Protein AF-A0A2E6ABT2-F1 (afdb_monomer)

Nearest PDB structures (foldseek):
  5a76-assembly1_E  TM=3.997E-01  e=3.853E+00  Human gammaherpesvirus 8
  5a76-assembly2_D  TM=4.437E-01  e=5.824E+00  Human gammaherpesvirus 8
  1mhm-assembly1_A  TM=4.937E-01  e=6.178E+00  Solanum tuberosum
  6oyw-assembly1_C  TM=3.235E-01  e=6.952E+00  Homo sapiens

Radius of gyration: 20.0 Å; Cα contacts (8 Å, |Δi|>4): 114; chains: 1; bounding box: 34×40×54 Å

Mean predicted aligned error: 10.82 Å

pLDDT: mean 81.74, std 13.5, range [53.47, 95.69]

Foldseek 3Di:
DPVVVVVVVVVVVVVVVPDDDPVQWDWDDDPQKIKIKGLDPVVVVVVCCVVQVNAKDWPDWDWADDPPDRIMIITMIGRPHD

Solvent-accessible surface area (backbone atoms only — not comparable to full-atom values): 4866 Å² total; per-residue (Å²): 140,64,68,64,61,56,51,52,54,53,54,55,53,58,61,66,70,69,76,78,80,82,68,73,55,47,79,48,76,57,90,74,42,32,35,31,39,16,68,44,61,65,59,42,52,53,51,49,33,72,72,29,76,70,35,65,47,79,77,45,79,49,78,45,82,45,98,89,49,79,43,35,26,37,40,30,32,32,52,75,78,119

Sequence (82 aa):
MKNYRVLYIFIFCALLSACSSDNKYKLLAANDNMTCISEFKETCIEIINNKCNHSSNILREENFEYIFQPNKYIISFVCINK

Structure (mmCIF, N/CA/C/O backbone):
data_AF-A0A2E6ABT2-F1
#
_entry.id   AF-A0A2E6ABT2-F1
#
loop_
_atom_site.group_PDB
_atom_site.id
_atom_site.type_symbol
_atom_site.label_atom_id
_atom_site.label_alt_id
_atom_site.label_comp_id
_atom_site.label_asym_id
_atom_site.label_entity_id
_atom_site.label_seq_id
_atom_site.pdbx_PDB_ins_code
_atom_site.Cartn_x
_atom_site.Cartn_y
_atom_site.Cartn_z
_atom_site.occupancy
_atom_site.B_iso_or_equiv
_atom_site.auth_seq_id
_atom_site.auth_comp_id
_atom_site.auth_asym_id
_atom_site.auth_atom_id
_atom_site.pdbx_PDB_model_num
ATOM 1 N N . MET A 1 1 ? 7.489 -32.786 40.099 1.00 53.47 1 MET A N 1
ATOM 2 C CA . MET A 1 1 ? 6.484 -31.720 39.898 1.00 53.47 1 MET A CA 1
ATOM 3 C C . MET A 1 1 ? 7.010 -30.344 39.451 1.00 53.47 1 MET A C 1
ATOM 5 O O . MET A 1 1 ? 6.358 -29.341 39.705 1.00 53.47 1 MET A O 1
ATOM 9 N N . LYS A 1 2 ? 8.156 -30.254 38.752 1.00 54.50 2 LYS A N 1
ATOM 10 C CA . LYS A 1 2 ? 8.741 -28.961 38.321 1.00 54.50 2 LYS A CA 1
ATOM 11 C C . LYS A 1 2 ? 8.668 -28.712 36.806 1.00 54.50 2 LYS A C 1
ATOM 13 O O . LYS A 1 2 ? 8.553 -27.564 36.393 1.00 54.50 2 LYS A O 1
ATOM 18 N N . ASN A 1 3 ? 8.626 -29.769 35.994 1.00 57.84 3 ASN A N 1
ATOM 19 C CA . ASN A 1 3 ? 8.728 -29.656 34.532 1.00 57.84 3 ASN A CA 1
ATOM 20 C C . ASN A 1 3 ? 7.445 -29.117 33.870 1.00 57.84 3 ASN A C 1
ATOM 22 O O . ASN A 1 3 ? 7.518 -28.430 32.859 1.00 57.84 3 ASN A O 1
ATOM 26 N N . TYR A 1 4 ? 6.274 -29.344 34.471 1.00 61.53 4 TYR A N 1
ATOM 27 C CA . TYR A 1 4 ? 4.989 -28.877 33.927 1.00 61.53 4 TYR A CA 1
ATOM 28 C C . TYR A 1 4 ? 4.775 -27.367 34.101 1.00 61.53 4 TYR A C 1
ATOM 30 O O . TYR A 1 4 ? 4.095 -26.759 33.282 1.00 61.53 4 TYR A O 1
ATOM 38 N N . ARG A 1 5 ? 5.388 -26.736 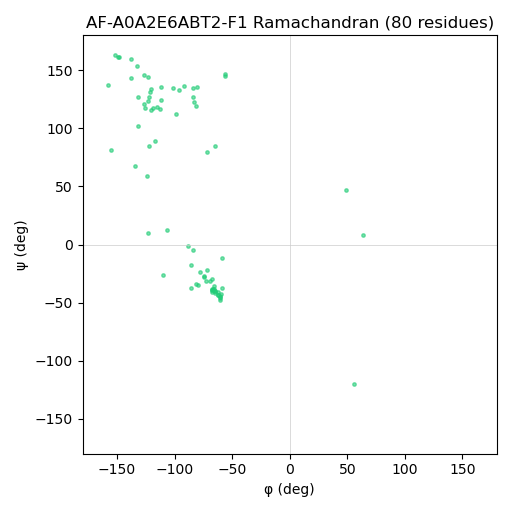35.119 1.00 61.59 5 ARG A N 1
ATOM 39 C CA . ARG A 1 5 ? 5.340 -25.268 35.278 1.00 61.59 5 ARG A CA 1
ATOM 40 C C . ARG A 1 5 ? 6.102 -24.565 34.155 1.00 61.59 5 ARG A C 1
ATOM 42 O O . ARG A 1 5 ? 5.626 -23.561 33.647 1.00 61.59 5 ARG A O 1
ATOM 49 N N . VAL A 1 6 ? 7.245 -25.117 33.746 1.00 64.75 6 VAL A N 1
ATOM 50 C CA . VAL A 1 6 ? 8.043 -24.583 32.629 1.00 64.75 6 VAL A CA 1
ATOM 51 C C . VAL A 1 6 ? 7.296 -24.754 31.304 1.00 64.75 6 VAL A C 1
ATOM 53 O O . VAL A 1 6 ? 7.246 -23.825 30.505 1.00 64.75 6 VAL A O 1
ATOM 56 N N . LEU A 1 7 ? 6.643 -25.905 31.113 1.00 64.44 7 LEU A N 1
ATOM 57 C CA . LEU A 1 7 ? 5.843 -26.185 29.919 1.00 64.44 7 LEU A CA 1
ATOM 58 C C . LEU A 1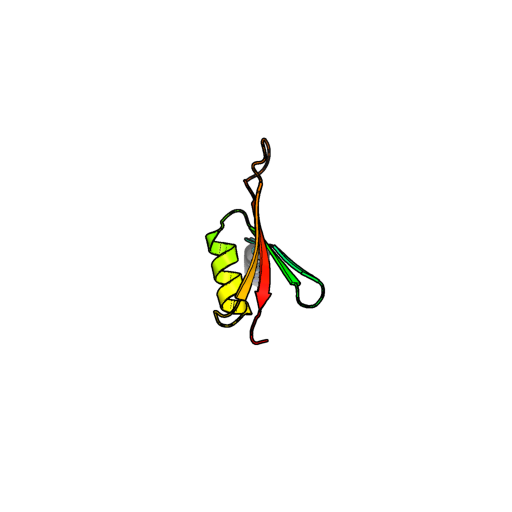 7 ? 4.655 -25.216 29.774 1.00 64.44 7 LEU A C 1
ATOM 60 O O . LEU A 1 7 ? 4.387 -24.722 28.683 1.00 64.44 7 LEU A O 1
ATOM 64 N N . TYR A 1 8 ? 3.982 -24.896 30.885 1.00 67.88 8 TYR A N 1
ATOM 65 C CA . TYR A 1 8 ? 2.843 -23.974 30.897 1.00 67.88 8 TYR A CA 1
ATOM 66 C C . TYR A 1 8 ? 3.246 -22.538 30.527 1.00 67.88 8 TYR A C 1
ATOM 68 O O . TYR A 1 8 ? 2.537 -21.868 29.781 1.00 67.88 8 TYR A O 1
ATOM 76 N N . ILE A 1 9 ? 4.416 -22.082 30.990 1.00 69.81 9 ILE A N 1
ATOM 77 C CA . ILE A 1 9 ? 4.969 -20.763 30.641 1.00 69.81 9 ILE A CA 1
ATOM 78 C C . ILE A 1 9 ? 5.292 -20.690 29.142 1.00 69.81 9 ILE A C 1
ATOM 80 O O . ILE A 1 9 ? 5.004 -19.686 28.495 1.00 69.81 9 ILE A O 1
ATOM 84 N N . PHE A 1 10 ? 5.834 -21.769 28.571 1.00 66.62 10 PHE A N 1
ATOM 85 C CA . PHE A 1 10 ? 6.178 -21.826 27.149 1.00 66.62 10 PHE A CA 1
ATOM 86 C C . PHE A 1 10 ? 4.943 -21.740 26.238 1.00 66.62 10 PHE A C 1
ATOM 88 O O . PHE A 1 10 ? 4.953 -21.009 25.249 1.00 66.62 10 PHE A O 1
ATOM 95 N N . ILE A 1 11 ? 3.857 -22.432 26.601 1.00 71.00 11 ILE A N 1
ATOM 96 C CA . ILE A 1 11 ? 2.584 -22.396 25.863 1.00 71.00 11 ILE A CA 1
ATOM 97 C C . ILE A 1 11 ? 1.954 -20.996 25.925 1.00 71.00 11 ILE A C 1
ATOM 99 O O . ILE A 1 11 ? 1.453 -20.501 24.918 1.00 71.00 11 ILE A O 1
ATOM 103 N N . PHE A 1 12 ? 2.024 -20.326 27.079 1.00 69.94 12 PHE A N 1
ATOM 104 C CA . PHE A 1 12 ? 1.456 -18.985 27.246 1.00 69.94 12 PHE A CA 1
ATOM 105 C C . PHE A 1 12 ? 2.205 -17.922 26.424 1.00 69.94 12 PHE A C 1
ATOM 107 O O . PHE A 1 12 ? 1.575 -17.069 25.803 1.00 69.94 12 PHE A O 1
ATOM 114 N N . CYS A 1 13 ? 3.538 -18.002 26.348 1.00 64.81 13 CYS A N 1
ATOM 115 C CA . CYS A 1 13 ? 4.333 -17.101 25.508 1.00 64.81 13 CYS A CA 1
ATOM 116 C C . CYS A 1 13 ? 4.082 -17.311 24.007 1.00 64.81 13 CYS A C 1
ATOM 118 O O . CYS A 1 13 ? 3.999 -16.335 23.266 1.00 64.81 13 CYS A O 1
ATOM 120 N N . ALA A 1 14 ? 3.914 -18.560 23.560 1.00 65.81 14 ALA A N 1
ATOM 121 C CA . ALA A 1 14 ? 3.648 -18.865 22.152 1.00 65.81 14 ALA A CA 1
ATOM 122 C C . ALA A 1 14 ? 2.265 -18.372 21.679 1.00 65.81 14 ALA A C 1
ATOM 124 O O . ALA A 1 14 ? 2.103 -18.008 20.516 1.00 65.81 14 ALA A O 1
ATOM 125 N N . LEU A 1 15 ? 1.273 -18.319 22.577 1.00 64.56 15 LEU A N 1
ATOM 126 C CA . LEU A 1 15 ? -0.057 -17.774 22.277 1.00 64.56 15 LEU A CA 1
ATOM 127 C C . LEU A 1 15 ? -0.050 -16.242 22.154 1.00 64.56 15 LEU A C 1
ATOM 129 O O . LEU A 1 15 ? -0.809 -15.692 21.360 1.00 64.56 15 LEU A O 1
ATOM 133 N N . LEU A 1 16 ? 0.822 -15.548 22.892 1.00 60.97 16 LEU A N 1
ATOM 134 C CA . LEU A 1 16 ? 0.941 -14.086 22.836 1.00 60.97 16 LEU A CA 1
ATOM 135 C C . LEU A 1 16 ? 1.720 -13.589 21.609 1.00 60.97 16 LEU A C 1
ATOM 137 O O . LEU A 1 16 ? 1.498 -12.464 21.171 1.00 60.97 16 LEU A O 1
ATOM 141 N N . SER A 1 17 ? 2.593 -14.410 21.016 1.00 61.34 17 SER A N 1
ATOM 142 C CA . SER A 1 17 ? 3.322 -14.045 19.792 1.00 61.34 17 SER A CA 1
ATOM 143 C C . SER A 1 17 ? 2.542 -14.305 18.497 1.00 61.34 17 SER A C 1
ATOM 145 O O . SER A 1 17 ? 3.026 -13.965 17.422 1.00 61.34 17 SER A O 1
ATOM 147 N N . ALA A 1 18 ? 1.354 -14.915 18.572 1.00 57.47 18 ALA A N 1
ATOM 148 C CA . ALA A 1 18 ? 0.585 -15.338 17.400 1.00 57.47 18 ALA A CA 1
ATOM 149 C C . ALA A 1 18 ? -0.375 -14.271 16.833 1.00 57.47 18 ALA A C 1
ATOM 151 O O . ALA A 1 18 ? -1.026 -14.528 15.823 1.00 57.47 18 ALA A O 1
ATOM 152 N N . CYS A 1 19 ? -0.471 -13.077 17.431 1.00 61.25 19 CYS A N 1
ATOM 153 C CA . CYS A 1 19 ? -1.364 -12.021 16.949 1.00 61.25 19 CYS A CA 1
ATOM 154 C C . CYS A 1 19 ? -0.585 -10.742 16.618 1.00 61.25 19 CYS A C 1
ATOM 156 O O . CYS A 1 19 ? -0.452 -9.837 17.436 1.00 61.25 19 CYS A O 1
ATOM 158 N N . SER A 1 20 ? -0.041 -10.676 15.406 1.00 58.28 20 SER A N 1
ATOM 159 C CA . SER A 1 20 ? 0.403 -9.417 14.808 1.00 58.28 20 SER A CA 1
ATOM 160 C C . SER A 1 20 ? 0.391 -9.550 13.289 1.00 58.28 20 SER A C 1
ATOM 162 O O . SER A 1 20 ? 1.401 -9.814 12.645 1.00 58.28 20 SER A O 1
ATOM 164 N N . SER A 1 21 ? -0.788 -9.386 12.700 1.00 55.78 21 SER A N 1
ATOM 165 C CA . SER A 1 21 ? -0.876 -8.925 11.318 1.00 55.78 21 SER A CA 1
ATOM 166 C C . SER A 1 21 ? -1.937 -7.835 11.251 1.00 55.78 21 SER A C 1
ATOM 168 O O . SER A 1 21 ? -3.002 -8.012 10.658 1.00 55.78 21 SER A O 1
ATOM 170 N N . ASP A 1 22 ? -1.646 -6.699 11.886 1.00 58.22 22 ASP A N 1
ATOM 171 C CA . ASP A 1 22 ? -2.267 -5.440 11.483 1.00 58.22 22 ASP A CA 1
ATOM 172 C C . ASP A 1 22 ? -1.771 -5.153 10.066 1.00 58.22 22 ASP A C 1
ATOM 174 O O . ASP A 1 22 ? -0.764 -4.477 9.848 1.00 58.22 22 ASP A O 1
ATOM 178 N N . ASN A 1 23 ? -2.441 -5.737 9.074 1.00 64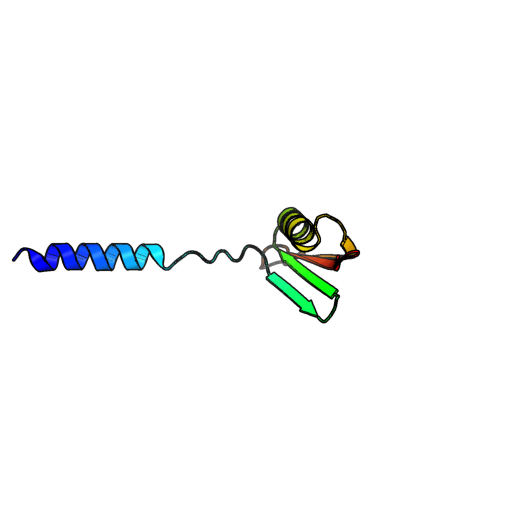.50 23 ASN A N 1
ATOM 179 C CA . ASN A 1 23 ? -2.209 -5.411 7.677 1.00 64.50 23 ASN A CA 1
ATOM 180 C C . ASN A 1 23 ? -2.798 -4.018 7.437 1.00 64.50 23 ASN A C 1
ATOM 182 O O . ASN A 1 23 ? -3.903 -3.877 6.918 1.00 64.50 23 ASN A O 1
ATOM 186 N N . LYS A 1 24 ? -2.041 -2.989 7.840 1.00 83.62 24 LYS A N 1
ATOM 187 C CA . LYS A 1 24 ? -2.380 -1.557 7.733 1.00 83.62 24 LYS A CA 1
ATOM 188 C C . LYS A 1 24 ? -2.631 -1.095 6.291 1.00 83.62 24 LYS A C 1
ATOM 190 O O . LYS A 1 24 ? -3.102 0.017 6.062 1.00 83.62 24 LYS A O 1
ATOM 195 N N . TYR A 1 25 ? -2.301 -1.931 5.310 1.00 88.88 25 TYR A N 1
ATOM 196 C CA . TYR A 1 25 ? -2.548 -1.689 3.898 1.00 88.88 25 TYR A CA 1
ATOM 197 C C . TYR A 1 25 ? -2.707 -3.008 3.133 1.00 88.88 25 TYR A C 1
ATOM 199 O O . TYR A 1 25 ? -2.289 -4.079 3.581 1.00 88.88 25 TYR A O 1
ATOM 207 N N . LYS A 1 26 ? -3.280 -2.917 1.934 1.00 91.31 26 LYS A N 1
ATOM 208 C CA . LYS A 1 26 ? -3.260 -3.958 0.905 1.00 91.31 26 LYS A CA 1
ATOM 209 C C . LYS A 1 26 ? -2.605 -3.391 -0.344 1.00 91.31 26 LYS A C 1
ATOM 211 O O . LYS A 1 26 ? -2.950 -2.295 -0.770 1.00 91.31 26 LYS A O 1
ATOM 216 N N . LEU A 1 27 ? -1.686 -4.145 -0.936 1.00 91.88 27 LEU A N 1
ATOM 217 C CA . LEU A 1 27 ? -1.053 -3.800 -2.205 1.00 91.88 27 LEU A CA 1
ATOM 218 C C . LEU A 1 27 ? -1.449 -4.842 -3.250 1.00 91.88 27 LEU A C 1
ATOM 220 O O . LEU A 1 27 ?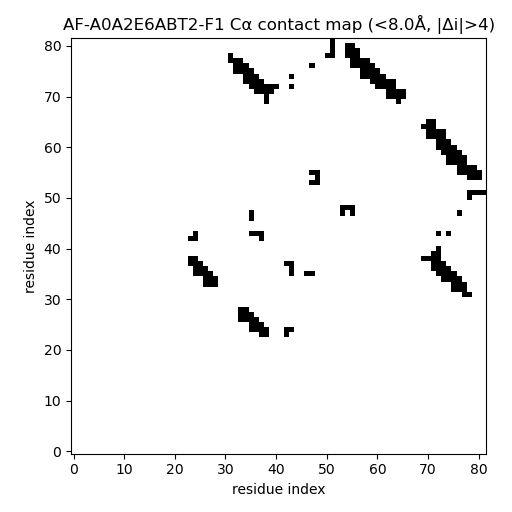 -1.153 -6.025 -3.099 1.00 91.88 27 LEU A O 1
ATOM 224 N N . LEU A 1 28 ? -2.131 -4.397 -4.296 1.00 92.50 28 LEU A N 1
ATOM 225 C CA . LEU A 1 28 ? -2.502 -5.196 -5.456 1.00 92.50 28 LEU A CA 1
ATOM 226 C C . LEU A 1 28 ? -1.532 -4.859 -6.588 1.00 92.50 28 LEU A C 1
ATOM 228 O O . LEU A 1 28 ? -1.260 -3.687 -6.823 1.00 92.50 28 LEU A O 1
ATOM 232 N N . ALA A 1 29 ? -1.009 -5.861 -7.285 1.00 89.38 29 ALA A N 1
ATOM 233 C CA . ALA A 1 29 ? -0.140 -5.661 -8.440 1.00 89.38 29 ALA A CA 1
ATOM 234 C C . ALA A 1 29 ? -0.755 -6.354 -9.658 1.00 89.38 29 ALA A C 1
ATOM 236 O O . ALA A 1 29 ? -1.083 -7.539 -9.597 1.00 89.38 29 ALA A O 1
ATOM 237 N N . ALA A 1 30 ? -0.911 -5.608 -10.746 1.00 86.88 30 ALA A N 1
ATOM 238 C CA . ALA A 1 30 ? -1.391 -6.084 -12.034 1.00 86.88 30 ALA A CA 1
ATOM 239 C C . ALA A 1 30 ? -0.446 -5.559 -13.124 1.00 86.88 30 ALA A C 1
ATOM 241 O O . ALA A 1 30 ? -0.514 -4.393 -13.515 1.00 86.88 30 ALA A O 1
ATOM 242 N N . ASN A 1 31 ? 0.443 -6.430 -13.607 1.00 85.19 31 ASN A N 1
ATOM 243 C CA . ASN A 1 31 ? 1.554 -6.078 -14.498 1.00 85.19 31 ASN A CA 1
ATOM 244 C C . ASN A 1 31 ? 2.439 -4.976 -13.878 1.00 85.19 31 ASN A C 1
ATOM 246 O O . ASN A 1 31 ? 2.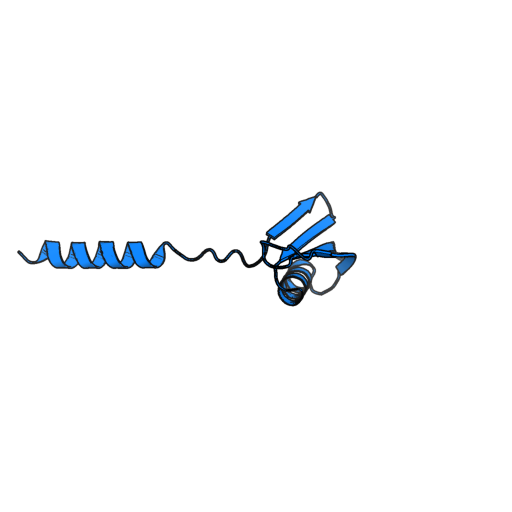990 -5.166 -12.790 1.00 85.19 31 ASN A O 1
ATOM 250 N N . ASP A 1 32 ? 2.557 -3.830 -14.550 1.00 85.81 32 ASP A N 1
ATOM 251 C CA . ASP A 1 32 ? 3.324 -2.674 -14.077 1.00 85.81 32 ASP A CA 1
ATOM 252 C C . ASP A 1 32 ? 2.520 -1.758 -13.149 1.00 85.81 32 ASP A C 1
ATOM 254 O O . ASP A 1 32 ? 3.103 -0.988 -12.382 1.00 85.81 32 ASP A O 1
ATOM 258 N N . ASN A 1 33 ? 1.191 -1.886 -13.167 1.00 90.44 33 ASN A N 1
ATOM 259 C CA . ASN A 1 33 ? 0.294 -1.088 -12.347 1.00 90.44 33 ASN A CA 1
ATOM 260 C C . ASN A 1 33 ? 0.164 -1.711 -10.959 1.00 90.44 33 ASN A C 1
ATOM 262 O O . ASN A 1 33 ? -0.062 -2.911 -10.796 1.00 90.44 33 ASN A O 1
ATOM 266 N N . MET A 1 34 ? 0.256 -0.873 -9.940 1.00 94.38 34 MET A N 1
ATOM 267 C CA . MET A 1 34 ? 0.065 -1.253 -8.551 1.00 94.38 34 MET A CA 1
ATOM 268 C C . MET A 1 34 ? -1.029 -0.397 -7.936 1.00 94.38 34 MET A C 1
ATOM 270 O O . MET A 1 34 ? -1.142 0.782 -8.243 1.00 94.38 34 MET A O 1
ATOM 274 N N . THR A 1 35 ? -1.825 -0.978 -7.050 1.00 95.56 35 THR A N 1
ATOM 275 C CA . THR A 1 35 ? -2.869 -0.279 -6.304 1.00 95.56 35 THR A CA 1
ATOM 276 C C . THR A 1 35 ? -2.668 -0.522 -4.819 1.00 95.56 35 THR A C 1
ATOM 278 O O . THR A 1 35 ? -2.751 -1.657 -4.351 1.00 95.56 35 THR A O 1
ATOM 281 N N . CYS A 1 36 ? -2.409 0.544 -4.071 1.00 94.31 36 CYS A N 1
ATOM 282 C CA . CYS A 1 36 ? -2.404 0.529 -2.618 1.00 94.31 36 CYS A CA 1
ATOM 283 C C . CYS A 1 36 ? -3.789 0.895 -2.082 1.00 94.31 36 CYS A C 1
ATOM 285 O O . CYS A 1 36 ? -4.417 1.827 -2.577 1.00 94.31 36 CYS A O 1
ATOM 287 N N . ILE A 1 37 ? -4.248 0.163 -1.070 1.00 94.00 37 ILE A N 1
ATOM 288 C CA . ILE A 1 37 ? -5.491 0.403 -0.341 1.00 94.00 37 ILE A CA 1
ATOM 289 C C . ILE A 1 37 ? -5.148 0.479 1.145 1.00 94.00 37 ILE A C 1
ATOM 291 O O . ILE A 1 37 ? -4.636 -0.494 1.701 1.00 94.00 37 ILE A O 1
ATOM 295 N N . SER A 1 38 ? -5.440 1.596 1.801 1.00 92.81 38 SER A N 1
ATOM 296 C CA . SER A 1 38 ? -5.217 1.779 3.241 1.00 92.81 38 SER A CA 1
ATOM 297 C C . SER A 1 38 ? -6.269 2.708 3.838 1.00 92.81 38 SER A C 1
ATOM 299 O O . SER A 1 38 ? -6.921 3.453 3.116 1.00 92.81 38 SER A O 1
ATOM 301 N N . GLU A 1 39 ? -6.436 2.674 5.155 1.00 90.94 39 GLU A N 1
ATOM 302 C CA . GLU A 1 39 ? -7.266 3.645 5.877 1.00 90.94 39 GLU A CA 1
ATOM 303 C C . GLU A 1 39 ? -6.616 5.036 5.933 1.00 90.94 39 GLU A C 1
ATOM 305 O O . GLU A 1 39 ? -7.310 6.042 6.062 1.00 90.94 39 GLU A O 1
ATOM 310 N N . PHE A 1 40 ? -5.290 5.103 5.764 1.00 91.06 40 PHE A N 1
ATOM 311 C CA . PHE A 1 40 ? -4.509 6.337 5.820 1.00 91.06 40 PHE A CA 1
ATOM 312 C C . PHE A 1 40 ? -3.762 6.567 4.508 1.00 91.06 40 PHE A C 1
ATOM 314 O O . PHE A 1 40 ? -3.055 5.685 4.006 1.00 91.06 40 PHE A O 1
ATOM 321 N N . LYS A 1 41 ? -3.875 7.780 3.959 1.00 91.12 41 LYS A N 1
ATOM 322 C CA . LYS A 1 41 ? -3.188 8.171 2.722 1.00 91.12 41 LYS A CA 1
ATOM 323 C C . LY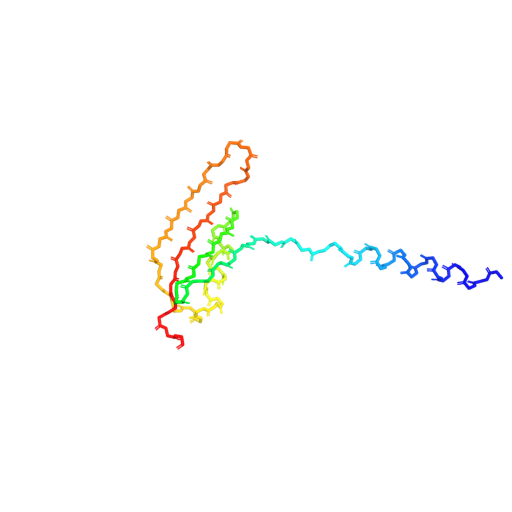S A 1 41 ? -1.672 8.043 2.866 1.00 91.12 41 LYS A C 1
ATOM 325 O O . LYS A 1 41 ? -1.004 7.522 1.974 1.00 91.12 41 LYS A O 1
ATOM 330 N N . GLU A 1 42 ? -1.140 8.480 4.001 1.00 92.81 42 GLU A N 1
ATOM 331 C CA . GLU A 1 42 ? 0.288 8.512 4.313 1.00 92.81 42 GLU A CA 1
ATOM 332 C C . GLU A 1 42 ? 0.903 7.114 4.235 1.00 92.81 42 GLU A C 1
ATOM 334 O O . GLU A 1 42 ? 1.999 6.955 3.702 1.00 92.81 42 GLU A O 1
ATOM 339 N N . THR A 1 43 ? 0.163 6.089 4.673 1.00 92.69 43 THR A N 1
ATOM 340 C CA . THR A 1 43 ? 0.598 4.693 4.568 1.00 92.69 43 THR A CA 1
ATOM 341 C C . THR A 1 43 ? 0.806 4.292 3.111 1.00 92.69 43 THR A C 1
ATOM 343 O O . THR A 1 43 ? 1.830 3.702 2.780 1.00 92.69 43 THR A O 1
ATOM 346 N N . CYS A 1 44 ? -0.110 4.645 2.206 1.00 93.44 44 CYS A N 1
ATOM 347 C CA . CYS A 1 44 ? 0.088 4.337 0.793 1.00 93.44 44 CYS A CA 1
ATOM 348 C C . CYS A 1 44 ? 1.247 5.124 0.171 1.00 93.44 44 CYS A C 1
ATOM 350 O O . CYS A 1 44 ? 2.006 4.547 -0.603 1.00 93.44 44 CYS A O 1
ATOM 352 N N . ILE A 1 45 ? 1.439 6.394 0.537 1.00 93.12 45 ILE A N 1
ATOM 353 C CA . ILE A 1 45 ? 2.578 7.197 0.062 1.00 93.12 45 ILE A CA 1
ATOM 354 C C . ILE A 1 45 ? 3.918 6.600 0.512 1.00 93.12 45 ILE A C 1
ATOM 356 O O . ILE A 1 45 ? 4.841 6.490 -0.294 1.00 93.12 45 ILE A O 1
ATOM 360 N N . GLU A 1 46 ? 4.026 6.167 1.768 1.00 93.88 46 GLU A N 1
ATOM 361 C CA . GLU A 1 46 ? 5.226 5.508 2.290 1.00 93.88 46 GLU A CA 1
ATOM 362 C C . GLU A 1 46 ? 5.539 4.219 1.516 1.00 93.88 46 GLU A C 1
ATOM 364 O O . GLU A 1 46 ? 6.670 4.013 1.070 1.00 93.88 46 GLU A O 1
ATOM 369 N N . ILE A 1 47 ? 4.525 3.380 1.280 1.00 91.50 47 ILE A N 1
ATOM 370 C CA . ILE A 1 47 ? 4.680 2.141 0.510 1.00 91.50 47 ILE A CA 1
ATOM 371 C C . ILE A 1 47 ? 5.103 2.425 -0.932 1.00 91.50 47 ILE A C 1
ATOM 373 O O . ILE A 1 47 ? 5.999 1.752 -1.439 1.00 91.50 47 ILE A O 1
ATOM 377 N N . ILE A 1 48 ? 4.507 3.421 -1.588 1.00 93.12 48 ILE A N 1
ATOM 378 C CA . ILE A 1 48 ? 4.870 3.818 -2.954 1.00 93.12 48 ILE A CA 1
ATOM 379 C C . ILE A 1 48 ? 6.332 4.269 -3.013 1.00 93.12 48 ILE A C 1
ATOM 381 O O . ILE A 1 48 ? 7.090 3.794 -3.860 1.00 93.12 48 ILE A O 1
ATOM 385 N N . ASN A 1 49 ? 6.744 5.136 -2.087 1.00 92.06 49 ASN A N 1
ATOM 386 C CA . ASN A 1 49 ? 8.110 5.649 -2.020 1.00 92.06 49 ASN A CA 1
ATOM 387 C C . ASN A 1 49 ? 9.130 4.529 -1.810 1.00 92.06 49 ASN A C 1
ATOM 389 O O . ASN A 1 49 ? 10.119 4.466 -2.542 1.00 92.06 49 ASN A O 1
ATOM 393 N N . ASN A 1 50 ? 8.845 3.613 -0.881 1.00 90.19 50 ASN A N 1
ATOM 394 C CA . ASN A 1 50 ? 9.693 2.456 -0.605 1.00 90.19 50 ASN A CA 1
ATOM 395 C C . ASN A 1 50 ? 9.746 1.479 -1.787 1.00 90.19 50 ASN A C 1
ATOM 397 O O . ASN A 1 50 ? 10.782 0.874 -2.043 1.00 90.19 50 ASN A O 1
ATOM 401 N N . LYS A 1 51 ? 8.638 1.301 -2.517 1.00 89.19 51 LYS A N 1
ATOM 402 C CA . LYS A 1 51 ? 8.560 0.337 -3.623 1.00 89.19 51 LYS A CA 1
ATOM 403 C C . LYS A 1 51 ? 9.193 0.854 -4.912 1.00 89.19 51 LYS A C 1
ATOM 405 O O . LYS A 1 51 ? 9.759 0.060 -5.656 1.00 89.19 51 LYS A O 1
ATOM 410 N N . CYS A 1 52 ? 9.078 2.153 -5.178 1.00 90.19 52 CYS A N 1
ATOM 411 C CA . CYS A 1 52 ? 9.521 2.773 -6.424 1.00 90.19 52 CYS A CA 1
ATOM 412 C C . CYS A 1 52 ? 10.801 3.613 -6.284 1.00 90.19 52 CYS A C 1
ATOM 414 O O . CYS A 1 52 ? 11.102 4.388 -7.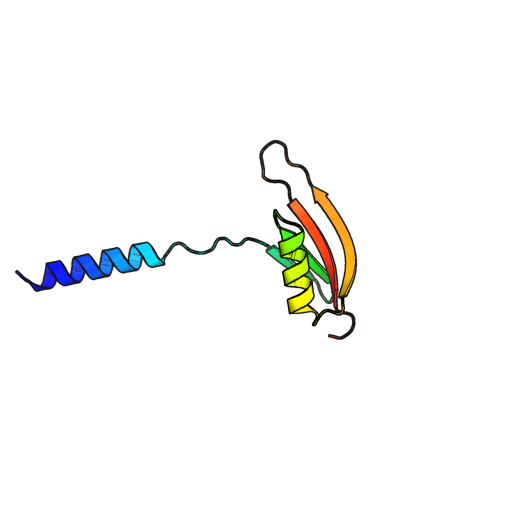190 1.00 90.19 52 CYS A O 1
ATOM 416 N N . ASN A 1 53 ? 11.530 3.523 -5.163 1.00 87.69 53 ASN A N 1
ATOM 417 C CA . ASN A 1 53 ? 12.702 4.365 -4.875 1.00 87.69 53 ASN A CA 1
ATOM 418 C C . ASN A 1 53 ? 12.417 5.862 -5.120 1.00 87.69 53 ASN A C 1
ATOM 420 O O . ASN A 1 53 ? 13.177 6.551 -5.796 1.00 87.69 53 ASN A O 1
ATOM 424 N N . HIS A 1 54 ? 11.279 6.349 -4.614 1.00 80.00 54 HIS A N 1
ATOM 425 C CA . HIS A 1 54 ? 10.777 7.723 -4.795 1.00 80.00 54 HIS A CA 1
ATOM 426 C C . HIS A 1 54 ? 10.434 8.154 -6.237 1.00 80.00 54 HIS A C 1
ATOM 428 O O . HIS A 1 54 ? 10.124 9.323 -6.461 1.00 80.00 54 HIS A O 1
ATOM 434 N N . SER A 1 55 ? 10.433 7.246 -7.219 1.00 88.50 55 SER A N 1
ATOM 435 C CA . SER A 1 55 ? 10.102 7.562 -8.614 1.00 88.50 55 SER A CA 1
ATOM 436 C C . SER A 1 55 ? 8.854 6.812 -9.078 1.00 88.50 55 SER A C 1
ATOM 438 O O . SER A 1 55 ? 8.917 5.697 -9.603 1.00 88.50 55 SER A O 1
ATOM 440 N N . SER A 1 56 ? 7.689 7.427 -8.873 1.00 91.12 56 SER A N 1
ATOM 441 C CA . SER A 1 56 ? 6.394 6.856 -9.251 1.00 91.12 56 SER A CA 1
ATOM 442 C C . SER A 1 56 ? 5.522 7.865 -9.986 1.00 91.12 56 SER A C 1
ATOM 444 O O . SER A 1 56 ? 5.655 9.072 -9.790 1.00 91.12 56 SER A O 1
ATOM 446 N N . ASN A 1 57 ? 4.621 7.357 -10.820 1.00 94.12 57 ASN A N 1
ATOM 447 C CA . ASN A 1 57 ? 3.545 8.134 -11.411 1.00 94.12 57 ASN A CA 1
ATOM 448 C C . ASN A 1 57 ? 2.214 7.653 -10.827 1.00 94.12 57 ASN A C 1
ATOM 450 O O . ASN A 1 57 ? 1.904 6.460 -10.897 1.00 94.12 57 ASN A O 1
ATOM 454 N N . ILE A 1 58 ? 1.440 8.567 -10.242 1.00 93.75 58 ILE A N 1
ATOM 455 C CA . ILE A 1 58 ? 0.111 8.266 -9.703 1.00 93.75 58 ILE A CA 1
ATOM 456 C C . ILE A 1 58 ? -0.877 8.278 -10.867 1.00 93.75 58 ILE A C 1
ATOM 458 O O . ILE A 1 58 ? -1.066 9.290 -11.533 1.00 93.75 58 ILE A O 1
ATOM 462 N N . LEU A 1 59 ? -1.516 7.136 -11.102 1.00 93.00 59 LEU A N 1
ATOM 463 C CA . LEU A 1 59 ? -2.525 6.967 -12.144 1.00 93.00 59 LEU A CA 1
ATOM 464 C C . LEU A 1 59 ? -3.916 7.382 -11.659 1.00 93.00 59 LEU A C 1
ATOM 466 O O . LEU A 1 59 ? -4.715 7.898 -12.435 1.00 93.00 59 LEU A O 1
ATOM 470 N N . ARG A 1 60 ? -4.227 7.099 -10.389 1.00 92.19 60 ARG A N 1
ATOM 471 C CA . ARG A 1 60 ? -5.546 7.345 -9.793 1.00 92.19 60 ARG A CA 1
ATOM 472 C C . ARG A 1 60 ? -5.436 7.444 -8.278 1.00 92.19 60 ARG A C 1
ATOM 474 O O . ARG A 1 60 ? -4.767 6.615 -7.668 1.00 92.19 60 ARG A O 1
ATOM 481 N N . GLU A 1 61 ? -6.131 8.405 -7.686 1.00 94.69 61 GLU A N 1
ATOM 482 C CA . GLU A 1 61 ? -6.245 8.584 -6.237 1.00 94.69 61 GLU A CA 1
ATOM 483 C C . GLU A 1 61 ? -7.719 8.770 -5.869 1.00 94.69 61 GLU A C 1
ATOM 485 O O . GLU A 1 61 ? -8.401 9.613 -6.449 1.00 94.69 61 GLU A O 1
ATOM 490 N N . GLU A 1 62 ? -8.215 7.969 -4.927 1.00 93.81 62 GLU A N 1
ATOM 491 C CA . GLU A 1 62 ? -9.604 8.007 -4.468 1.00 93.81 62 GLU A CA 1
ATOM 492 C C . GLU A 1 62 ? -9.686 7.865 -2.953 1.00 93.81 62 GLU A C 1
ATOM 494 O O . GLU A 1 62 ? -8.945 7.087 -2.354 1.00 93.81 62 GLU A O 1
ATOM 499 N N . ASN A 1 63 ? -10.635 8.577 -2.350 1.00 91.81 63 ASN A N 1
ATOM 500 C CA . ASN A 1 63 ? -11.044 8.381 -0.966 1.00 91.81 63 ASN A CA 1
ATOM 501 C C . ASN A 1 63 ? -12.476 7.841 -0.962 1.00 91.81 63 ASN A C 1
ATOM 503 O O . ASN A 1 63 ? -13.396 8.511 -1.429 1.00 91.81 63 ASN A O 1
ATO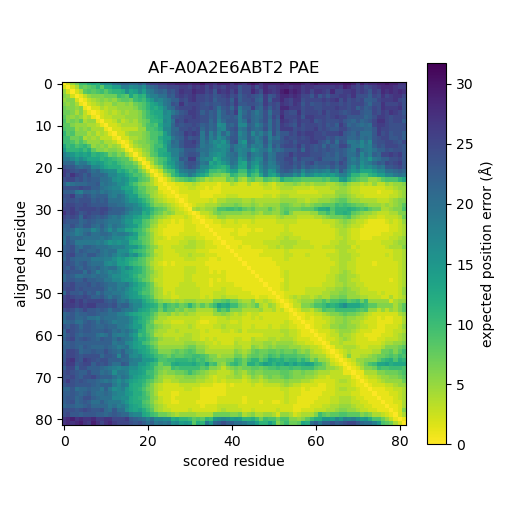M 507 N N . PHE A 1 64 ? -12.654 6.624 -0.460 1.00 89.12 64 PHE A N 1
ATOM 508 C CA . PHE A 1 64 ? -13.958 6.001 -0.300 1.00 89.12 64 PHE A CA 1
ATOM 509 C C . PHE A 1 64 ? -14.423 6.143 1.139 1.00 89.12 64 PHE A C 1
ATOM 511 O O . PHE A 1 64 ? -13.876 5.507 2.043 1.00 89.12 64 PHE A O 1
ATOM 518 N N . GLU A 1 65 ? -15.469 6.939 1.324 1.00 86.31 65 GLU A N 1
ATOM 519 C CA . GLU A 1 65 ? -16.160 7.065 2.598 1.00 86.31 65 GLU A CA 1
ATOM 520 C C . GLU A 1 65 ? -17.181 5.937 2.745 1.00 86.31 65 GLU A C 1
ATOM 522 O O . GLU A 1 65 ? -18.069 5.761 1.907 1.00 86.31 65 GLU A O 1
ATOM 527 N N . TYR A 1 66 ? -17.049 5.150 3.809 1.00 79.50 66 TYR A N 1
ATOM 528 C CA . TYR A 1 66 ? -17.974 4.063 4.110 1.00 79.50 66 TYR A CA 1
ATOM 529 C C . TYR A 1 66 ? -18.772 4.402 5.367 1.00 79.50 66 TYR A C 1
ATOM 531 O O . TYR A 1 66 ? -18.224 4.813 6.380 1.00 79.50 66 TYR A O 1
ATOM 539 N N . ILE A 1 67 ? -20.083 4.165 5.327 1.00 77.88 67 ILE A N 1
ATOM 540 C CA . ILE A 1 67 ? -20.981 4.460 6.459 1.00 77.88 67 ILE A CA 1
ATOM 541 C C . ILE A 1 67 ? -20.726 3.504 7.642 1.00 77.88 67 ILE A C 1
ATOM 543 O O . ILE A 1 67 ? -20.891 3.878 8.798 1.00 77.88 67 ILE A O 1
ATOM 547 N N . PHE A 1 68 ? -20.312 2.264 7.355 1.00 81.38 68 PHE A N 1
ATOM 548 C CA . PHE A 1 68 ? -20.137 1.191 8.347 1.00 81.38 68 PHE A CA 1
ATOM 549 C C . PHE A 1 68 ? -18.717 0.603 8.377 1.00 81.38 68 PHE A C 1
ATOM 551 O O . PHE A 1 68 ? -18.495 -0.443 8.983 1.00 81.38 68 PHE A O 1
ATOM 558 N N . GLN A 1 69 ? -17.761 1.223 7.682 1.00 77.50 69 GLN A N 1
ATOM 559 C CA . GLN A 1 69 ? -16.357 0.805 7.667 1.00 77.50 69 GLN A CA 1
ATOM 560 C C . GLN A 1 69 ? -15.460 2.042 7.745 1.00 77.50 69 GLN A C 1
ATOM 562 O O . GLN A 1 69 ? -15.911 3.129 7.393 1.00 77.50 69 GLN A O 1
ATOM 567 N N . PRO A 1 70 ? -14.194 1.897 8.162 1.00 81.06 70 PRO A N 1
ATOM 568 C CA . PRO A 1 70 ? -13.219 2.967 8.024 1.00 81.06 70 PRO A CA 1
ATOM 569 C C . PRO A 1 70 ? -13.098 3.410 6.563 1.00 81.06 70 PRO A C 1
ATOM 571 O O . PRO A 1 70 ? -13.204 2.589 5.640 1.00 81.06 70 PRO A O 1
ATOM 574 N N . ASN A 1 71 ? -12.866 4.708 6.367 1.00 85.12 71 ASN A N 1
ATOM 575 C CA . ASN A 1 71 ? -12.589 5.269 5.050 1.00 85.12 71 ASN A CA 1
ATOM 576 C C . ASN A 1 71 ? -11.389 4.557 4.430 1.00 85.12 71 ASN A C 1
ATOM 578 O O . ASN A 1 71 ? -10.473 4.145 5.138 1.00 85.12 71 ASN A O 1
ATOM 582 N N . LYS A 1 72 ? -11.391 4.402 3.107 1.00 88.62 72 LYS A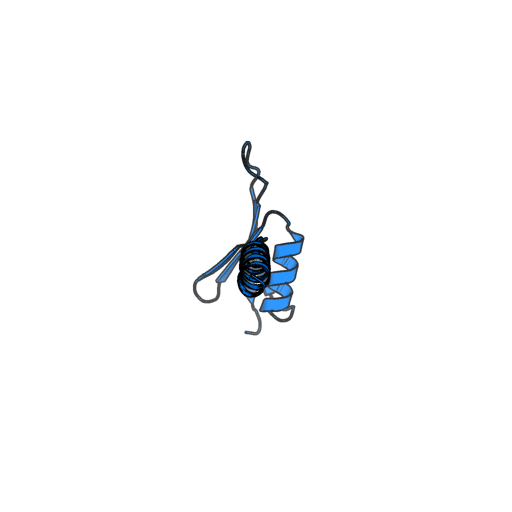 N 1
ATOM 583 C CA . LYS A 1 72 ? -10.276 3.772 2.394 1.00 88.62 72 LYS A CA 1
ATOM 584 C C . LYS A 1 72 ? -9.737 4.706 1.335 1.00 88.62 72 LYS A C 1
ATOM 586 O O . LYS A 1 72 ? -10.447 5.077 0.405 1.00 88.62 72 LYS A O 1
ATOM 591 N N . TYR A 1 73 ? -8.452 4.986 1.441 1.00 92.31 73 TYR A N 1
ATOM 592 C CA . TYR A 1 73 ? -7.657 5.595 0.397 1.00 92.31 73 TYR A CA 1
ATOM 593 C C . TYR A 1 73 ? -7.177 4.520 -0.566 1.00 92.31 73 TYR A C 1
ATOM 595 O O . TYR A 1 73 ? -6.589 3.517 -0.157 1.00 92.31 73 TYR A O 1
ATOM 603 N N . ILE A 1 74 ? -7.436 4.739 -1.851 1.00 93.88 74 ILE A N 1
ATOM 604 C CA . ILE A 1 74 ? -7.003 3.878 -2.944 1.00 93.88 74 ILE A CA 1
ATOM 605 C C . ILE A 1 74 ? -6.095 4.701 -3.852 1.00 93.88 74 ILE A C 1
ATOM 607 O O . ILE A 1 74 ? -6.538 5.677 -4.452 1.00 93.88 74 ILE A O 1
ATOM 611 N N . ILE A 1 75 ? -4.830 4.300 -3.970 1.00 95.38 75 ILE A N 1
ATOM 612 C CA . ILE A 1 75 ? -3.853 4.941 -4.856 1.00 95.38 75 ILE A CA 1
ATOM 613 C C . ILE A 1 75 ? -3.350 3.911 -5.855 1.00 95.38 75 ILE A C 1
ATOM 615 O O . ILE A 1 75 ? -2.704 2.938 -5.472 1.00 95.38 75 ILE A O 1
ATOM 619 N N . SER A 1 76 ? -3.629 4.126 -7.138 1.00 95.69 76 SER A N 1
ATOM 620 C CA . SER A 1 76 ? -3.034 3.355 -8.229 1.00 95.69 76 SER A CA 1
ATOM 621 C C . SER A 1 76 ? -1.834 4.096 -8.807 1.00 95.69 76 SER A C 1
ATOM 623 O O . SER A 1 76 ? -1.922 5.291 -9.078 1.00 95.69 76 SER A O 1
ATOM 625 N N . PHE A 1 77 ? -0.721 3.399 -9.001 1.00 94.44 77 PHE A N 1
ATOM 626 C CA . PHE A 1 77 ? 0.562 3.968 -9.392 1.00 94.44 77 PHE A CA 1
ATOM 627 C C . PHE A 1 77 ? 1.386 2.993 -10.240 1.00 94.44 77 PHE A C 1
ATOM 629 O O . PHE A 1 77 ? 1.160 1.784 -10.228 1.00 94.44 77 PHE A O 1
ATOM 636 N N . VAL A 1 78 ? 2.372 3.534 -10.950 1.00 95.00 78 VAL A N 1
ATOM 637 C CA . VAL A 1 78 ? 3.433 2.786 -11.642 1.00 95.00 78 VAL A CA 1
ATOM 638 C C . VAL A 1 78 ? 4.787 3.325 -11.199 1.00 95.00 78 VAL A C 1
ATOM 640 O O . VAL A 1 78 ? 4.918 4.523 -10.945 1.00 95.00 78 VAL A O 1
ATOM 643 N N . CYS A 1 79 ? 5.804 2.470 -11.101 1.00 92.81 79 CYS A N 1
ATOM 644 C CA . CYS A 1 79 ? 7.175 2.951 -10.910 1.00 92.81 79 CYS A CA 1
ATOM 645 C C . CYS A 1 79 ? 7.750 3.391 -12.260 1.00 92.81 79 CYS A C 1
ATOM 647 O O . CYS A 1 79 ? 7.583 2.683 -13.249 1.00 92.81 79 CYS A O 1
ATOM 649 N N . ILE A 1 80 ? 8.428 4.539 -12.303 1.00 87.56 80 ILE A N 1
ATOM 650 C CA . ILE A 1 80 ? 8.960 5.105 -13.556 1.00 87.56 80 ILE A CA 1
ATOM 651 C C . ILE A 1 80 ? 10.293 4.436 -13.938 1.00 87.56 80 ILE A C 1
ATOM 653 O O . ILE A 1 80 ? 10.549 4.211 -15.115 1.00 87.56 80 ILE A O 1
ATOM 657 N N . ASN A 1 81 ? 11.105 4.058 -12.944 1.00 71.19 81 ASN A N 1
ATOM 658 C CA . ASN A 1 81 ? 12.452 3.500 -13.126 1.00 71.19 81 ASN A CA 1
ATOM 659 C C . ASN A 1 81 ? 12.588 2.124 -12.452 1.00 71.19 81 ASN A C 1
ATOM 661 O O . ASN A 1 81 ? 13.367 1.974 -11.510 1.00 71.19 81 ASN A O 1
ATOM 665 N N . LYS A 1 82 ? 11.762 1.156 -12.854 1.00 58.84 82 LYS A N 1
ATOM 666 C CA . LYS A 1 82 ? 11.765 -0.188 -12.260 1.00 58.84 82 LYS A CA 1
ATOM 667 C C . LYS A 1 82 ? 12.948 -1.034 -12.728 1.00 58.84 82 LYS A C 1
ATOM 669 O O . LYS A 1 82 ? 13.301 -0.932 -13.923 1.00 58.84 82 LYS A O 1
#

Secondary structure (DSSP, 8-state):
--HHHHHHHHHHHHHHTT------EEEEEETTEEEEEESSHHHHHHHHHHHTTT-EEEEEEEEE--SSS--EEEEEEEES--